Protein AF-A0AAW2XUB2-F1 (afdb_monomer_lite)

Organism: NCBI:txid2727402

Secondary structure (DSSP, 8-state):
---------------------------------S----TT--------GGGS-S-TTTSPPBPPTTT----TT-EESSHHHHHHHHHHHIIIII---EEEEEEETTEEEEEETTHHHH----EEEEEEETTTTEEEEEEE--S--

Sequence (145 aa):
MLDVLGSNGNESSSHVQQGIVLNIPASSGPPSLLPVISFFCTTHPEVPVDLYDIPSSRWGHFYDSNSGELECGMIFKTKAHLIASVQDFSVRFARREYRVVESKPKLWKVVCKYDDATGCNWMLRGIFKAKMRLFKITKYAGPHT

pLDDT: mean 74.89, std 24.24, range [32.66, 98.56]

Radius of gyration: 31.92 Å; chains: 1; bounding box: 52×75×83 Å

Foldseek 3Di:
DDDDDDDDDDDDDDDDDDDDDDDDDDDDDDDDPDPPPPVPPDPDPPDPPVVPPDPCVPQADEQDLVVLDDDARYKALAPVRVVVSVVSSCVPPQVFDWDWPDDDRFKTKIDGPCCVPPVWGFIWIWGQDPVVNIIGTHDTPDHTD

Structure (mmCIF, N/CA/C/O backbone):
data_AF-A0AAW2XUB2-F1
#
_entry.id   AF-A0AAW2XUB2-F1
#
loop_
_atom_site.group_PDB
_atom_site.id
_atom_site.type_symbol
_atom_site.label_atom_id
_atom_site.label_alt_id
_atom_site.label_comp_id
_atom_site.label_asym_id
_atom_site.label_entity_id
_atom_site.label_seq_id
_atom_site.pdbx_PDB_ins_code
_atom_site.Cartn_x
_atom_site.Cartn_y
_atom_site.Cartn_z
_atom_site.occupancy
_atom_site.B_iso_or_equiv
_atom_site.auth_seq_id
_atom_site.auth_comp_id
_atom_site.auth_asym_id
_atom_site.auth_atom_id
_atom_site.pdbx_PDB_model_num
ATOM 1 N N . MET A 1 1 ? 17.893 60.816 1.293 1.00 39.34 1 MET A N 1
ATOM 2 C CA . MET A 1 1 ? 18.658 59.574 1.506 1.00 39.34 1 MET A CA 1
ATOM 3 C C . MET A 1 1 ? 19.091 59.591 2.969 1.00 39.34 1 MET A C 1
ATOM 5 O O . MET A 1 1 ? 19.843 60.486 3.314 1.00 39.34 1 MET A O 1
ATOM 9 N N . LEU A 1 2 ? 18.531 58.676 3.775 1.00 37.81 2 LEU A N 1
ATOM 10 C CA . LEU A 1 2 ? 18.947 58.225 5.122 1.00 37.81 2 LEU A CA 1
ATOM 11 C C . LEU A 1 2 ? 18.835 59.188 6.334 1.00 37.81 2 LEU A C 1
ATOM 13 O O . LEU A 1 2 ? 19.691 60.028 6.577 1.00 37.81 2 LEU A O 1
ATOM 17 N N . ASP A 1 3 ? 17.725 59.012 7.061 1.00 33.88 3 ASP A N 1
ATOM 18 C CA . ASP A 1 3 ? 17.567 58.638 8.484 1.00 33.88 3 ASP A CA 1
ATOM 19 C C . ASP A 1 3 ? 18.344 59.307 9.650 1.00 33.88 3 ASP A C 1
ATOM 21 O O . ASP A 1 3 ? 19.555 59.190 9.793 1.00 33.88 3 ASP A O 1
ATOM 25 N N . VAL A 1 4 ? 17.528 59.862 10.566 1.00 43.0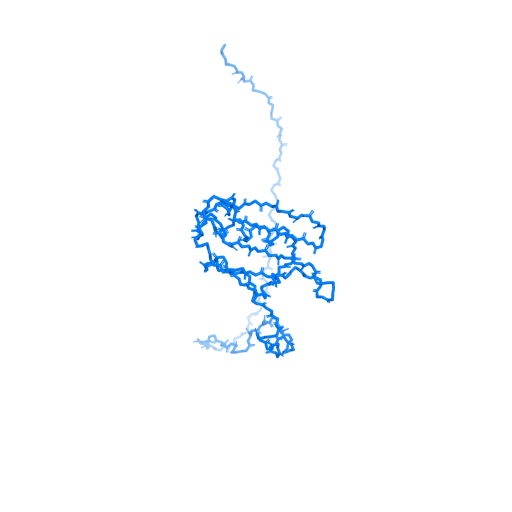6 4 VAL A N 1
ATOM 26 C CA . VAL A 1 4 ? 17.450 59.639 12.033 1.00 43.06 4 VAL A CA 1
ATOM 27 C C . VAL A 1 4 ? 18.686 59.891 12.921 1.00 43.06 4 VAL A C 1
ATOM 29 O O . VAL A 1 4 ? 19.557 59.045 13.085 1.00 43.06 4 VAL A O 1
ATOM 32 N N . LEU A 1 5 ? 18.608 60.979 13.696 1.00 40.66 5 LEU A N 1
ATOM 33 C CA . LEU A 1 5 ? 19.058 61.078 15.095 1.00 40.66 5 LEU A CA 1
ATOM 34 C C . LEU A 1 5 ? 17.847 61.647 15.861 1.00 40.66 5 LEU A C 1
ATOM 36 O O . LEU A 1 5 ? 17.290 62.655 15.445 1.00 40.66 5 LEU A O 1
ATOM 40 N N . GLY A 1 6 ? 17.277 61.033 16.892 1.00 33.03 6 GLY A N 1
ATOM 41 C CA . GLY A 1 6 ? 17.910 60.313 17.987 1.00 33.03 6 GLY A CA 1
ATOM 42 C C . GLY A 1 6 ? 17.621 61.111 19.25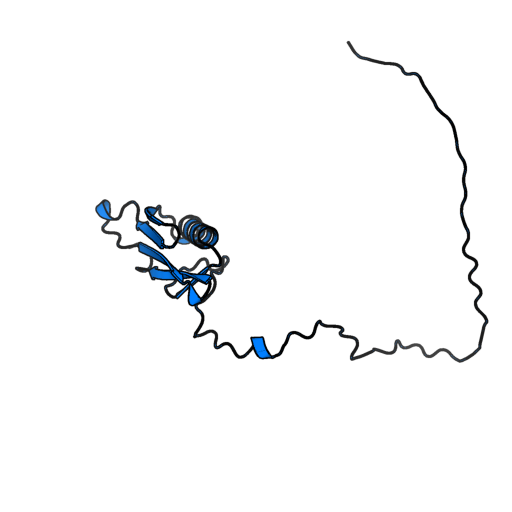9 1.00 33.03 6 GLY A C 1
ATOM 43 O O . GLY A 1 6 ? 18.396 61.981 19.641 1.00 33.03 6 GLY A O 1
ATOM 44 N N . SER A 1 7 ? 16.469 60.879 19.887 1.00 39.50 7 SER A N 1
ATOM 45 C CA . SER A 1 7 ? 16.146 61.404 21.218 1.00 39.50 7 SER A CA 1
ATOM 46 C C . SER A 1 7 ? 15.263 60.400 21.942 1.00 39.50 7 SER A C 1
ATOM 48 O O . SER A 1 7 ? 14.166 60.095 21.483 1.00 39.50 7 SER A O 1
ATOM 50 N N . ASN A 1 8 ? 15.768 59.860 23.047 1.00 37.94 8 ASN A N 1
ATOM 51 C CA . ASN A 1 8 ? 15.208 60.057 24.385 1.00 37.94 8 ASN A CA 1
ATOM 52 C C . ASN A 1 8 ? 15.714 58.956 25.310 1.00 37.94 8 ASN A C 1
ATOM 54 O O . ASN A 1 8 ? 15.479 57.770 25.087 1.00 37.94 8 ASN A O 1
ATOM 58 N N . GLY A 1 9 ? 16.424 59.385 26.351 1.00 35.19 9 GLY A N 1
ATOM 59 C CA . GLY A 1 9 ? 16.740 58.544 27.486 1.00 35.19 9 GLY A CA 1
ATOM 60 C C . GLY A 1 9 ? 15.528 58.341 28.386 1.00 35.19 9 GLY A C 1
ATOM 61 O O . GLY A 1 9 ? 14.591 59.139 28.401 1.00 35.19 9 GLY A O 1
ATOM 62 N N . ASN A 1 10 ? 15.603 57.290 29.188 1.00 35.03 10 ASN A N 1
ATOM 63 C CA . ASN A 1 10 ? 15.075 57.300 30.536 1.00 35.03 10 ASN A CA 1
ATOM 64 C C . ASN A 1 10 ? 15.949 56.434 31.447 1.00 35.03 10 ASN A C 1
ATOM 66 O O . ASN A 1 10 ? 16.383 55.330 31.128 1.00 35.03 10 ASN A O 1
ATOM 70 N N . GLU A 1 11 ? 16.249 57.047 32.577 1.00 32.66 11 GLU A N 1
ATOM 71 C CA . GLU A 1 11 ? 17.039 56.588 33.700 1.00 32.66 11 GLU A CA 1
ATOM 72 C C . GLU A 1 11 ? 16.374 55.412 34.426 1.00 32.66 11 GLU A C 1
ATOM 74 O O . GLU A 1 11 ? 15.157 55.394 34.605 1.00 32.66 11 GLU A O 1
ATOM 79 N N . SER A 1 12 ? 17.173 54.500 34.980 1.00 37.84 12 SER A N 1
ATOM 80 C CA . SER A 1 12 ? 17.368 54.399 36.440 1.00 37.84 12 SER A CA 1
ATOM 81 C C . SER A 1 12 ? 17.958 53.043 36.814 1.00 37.84 12 SER A C 1
ATOM 83 O O . SER A 1 12 ? 17.364 51.987 36.615 1.00 37.84 12 SER A O 1
ATOM 85 N N . SER A 1 13 ? 19.157 53.117 37.380 1.00 37.28 13 SER A N 1
ATOM 86 C CA . SER A 1 13 ? 19.918 52.025 37.969 1.00 37.28 13 SER A CA 1
ATOM 87 C C . SER A 1 13 ? 19.528 51.862 39.440 1.00 37.28 13 SER A C 1
ATOM 89 O O . SER A 1 13 ? 19.608 52.822 40.203 1.00 37.28 13 SER A O 1
ATOM 91 N N . SER A 1 14 ? 19.158 50.652 39.860 1.00 40.06 14 SER A N 1
ATOM 92 C CA . SER A 1 14 ? 19.225 50.242 41.266 1.00 40.06 14 SER A CA 1
ATOM 93 C C . SER A 1 14 ? 19.654 48.777 41.365 1.00 40.06 14 SER A C 1
ATOM 95 O O . SER A 1 14 ? 18.907 47.823 41.166 1.00 40.06 14 SER A O 1
ATOM 97 N N . HIS A 1 15 ? 20.946 48.639 41.637 1.00 39.16 15 HIS A N 1
ATOM 98 C CA . HIS A 1 15 ? 21.675 47.425 41.958 1.00 39.16 15 HIS A CA 1
ATOM 99 C C . HIS A 1 15 ? 21.238 46.912 43.341 1.00 39.16 15 HIS A C 1
ATOM 101 O O . HIS A 1 15 ? 21.454 47.589 44.345 1.00 39.16 15 HIS A O 1
ATOM 107 N N . VAL A 1 16 ? 20.662 45.708 43.410 1.00 36.84 16 VAL A N 1
ATOM 108 C CA . VAL A 1 16 ? 20.480 44.954 44.661 1.00 36.84 16 VAL A CA 1
ATOM 109 C C . VAL A 1 16 ? 20.998 43.538 44.431 1.00 36.84 16 VAL A C 1
ATOM 111 O O . 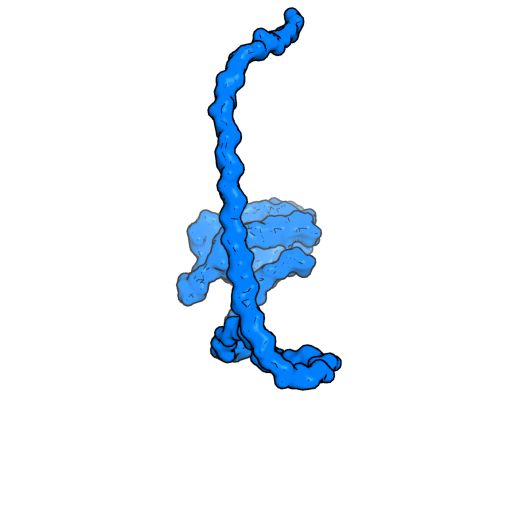VAL A 1 16 ? 20.305 42.679 43.893 1.00 36.84 16 VAL A O 1
ATOM 114 N N . GLN A 1 17 ? 22.251 43.306 44.818 1.00 36.31 17 GLN A N 1
ATOM 115 C CA . GLN A 1 17 ? 22.883 41.991 44.821 1.00 36.31 17 GLN A CA 1
ATOM 116 C C . GLN A 1 17 ? 22.644 41.370 46.205 1.00 36.31 17 GLN A C 1
ATOM 118 O O . GLN A 1 17 ? 23.269 41.763 47.190 1.00 36.31 17 GLN A O 1
ATOM 123 N N . GLN A 1 18 ? 21.687 40.446 46.310 1.00 38.22 18 GLN A N 1
ATOM 124 C CA . GLN A 1 18 ? 21.441 39.701 47.548 1.00 38.22 18 GLN A CA 1
ATOM 125 C C . GLN A 1 18 ? 22.497 38.602 47.703 1.00 38.22 18 GLN A C 1
ATOM 127 O O . GLN A 1 18 ? 22.576 37.673 46.900 1.00 38.22 18 GLN A O 1
ATOM 132 N N . GLY A 1 19 ? 23.329 38.749 48.735 1.00 33.44 19 GLY A N 1
ATOM 133 C CA . GLY A 1 19 ? 24.295 37.752 49.177 1.00 33.44 19 GLY A CA 1
ATOM 134 C C . GLY A 1 19 ? 23.628 36.596 49.920 1.00 33.44 19 GLY A C 1
ATOM 135 O O . GLY A 1 19 ? 22.677 36.789 50.674 1.00 33.44 19 GLY A O 1
ATOM 136 N N . ILE A 1 20 ? 24.165 35.392 49.730 1.00 43.03 20 ILE A N 1
ATOM 137 C CA . ILE A 1 20 ? 23.830 34.212 50.528 1.00 43.03 20 ILE A CA 1
ATOM 138 C C . ILE A 1 20 ? 25.066 33.872 51.359 1.00 43.03 20 ILE A C 1
ATOM 140 O O . ILE A 1 20 ? 26.114 33.506 50.829 1.00 43.03 20 ILE A O 1
ATOM 144 N N . VAL A 1 21 ? 24.936 34.044 52.672 1.00 40.22 21 VAL A N 1
ATOM 145 C CA . VAL A 1 21 ? 25.924 33.663 53.684 1.00 40.22 21 VAL A CA 1
ATOM 146 C C . VAL A 1 21 ? 25.851 32.146 53.873 1.00 40.22 21 VAL A C 1
ATOM 148 O O . VAL A 1 21 ? 24.815 31.628 54.287 1.00 40.22 21 VAL A O 1
ATOM 151 N N . LEU A 1 22 ? 26.935 31.424 53.581 1.00 39.62 22 LEU A N 1
ATOM 152 C CA . LEU A 1 22 ? 27.054 29.995 53.888 1.00 39.62 22 LEU A CA 1
ATOM 153 C C . LEU A 1 22 ? 27.651 29.828 55.289 1.00 39.62 22 LEU A C 1
ATOM 155 O O . LEU A 1 22 ? 28.832 30.091 55.504 1.00 39.62 22 LEU A O 1
ATOM 159 N N . ASN A 1 23 ? 26.829 29.389 56.240 1.00 36.16 23 ASN A N 1
ATOM 160 C CA . ASN A 1 23 ? 27.264 29.025 57.585 1.00 36.16 23 ASN A CA 1
ATOM 161 C C . ASN A 1 23 ? 27.560 27.515 57.631 1.00 36.16 23 ASN A C 1
ATOM 163 O O . ASN A 1 23 ? 26.630 26.709 57.611 1.00 36.16 23 ASN A O 1
ATOM 167 N N . ILE A 1 24 ? 28.839 27.130 57.675 1.00 46.62 24 ILE A N 1
ATOM 168 C CA . ILE A 1 24 ? 29.283 25.734 57.818 1.00 46.62 24 ILE A CA 1
ATOM 169 C C . ILE A 1 24 ? 29.971 25.587 59.182 1.00 46.62 24 ILE A C 1
ATOM 171 O O . ILE A 1 24 ? 31.041 26.168 59.368 1.00 46.62 24 ILE A O 1
ATOM 175 N N . PRO A 1 25 ? 29.431 24.809 60.137 1.00 40.69 25 PRO A N 1
ATOM 176 C CA . PRO A 1 25 ? 30.211 24.393 61.290 1.00 40.69 25 PRO A CA 1
ATOM 177 C C . PRO A 1 25 ? 31.137 23.229 60.914 1.00 40.69 25 PRO A C 1
ATOM 179 O O . PRO A 1 25 ? 30.713 22.202 60.383 1.00 40.69 25 PRO A O 1
ATOM 182 N N . ALA A 1 26 ? 32.421 23.416 61.209 1.00 40.97 26 ALA A N 1
ATOM 183 C CA . ALA A 1 26 ? 33.468 22.418 61.073 1.00 40.97 26 ALA A CA 1
ATOM 184 C C . ALA A 1 26 ? 33.261 21.254 62.056 1.00 40.97 26 ALA A C 1
ATOM 186 O O . ALA A 1 26 ? 33.058 21.466 63.251 1.00 40.97 26 ALA A O 1
ATOM 187 N N . SER A 1 27 ? 33.392 20.019 61.571 1.00 38.47 27 SER A N 1
ATOM 188 C CA . SER A 1 27 ? 33.679 18.864 62.419 1.00 38.47 27 SER A CA 1
ATOM 189 C C . SER A 1 27 ? 34.644 17.931 61.694 1.00 38.47 27 SER A C 1
ATOM 191 O O . SER A 1 27 ? 34.460 17.578 60.531 1.00 38.47 27 SER A O 1
ATOM 193 N N . SER A 1 28 ? 35.732 17.636 62.389 1.00 44.06 28 SER A N 1
ATOM 194 C CA . SER A 1 28 ? 36.959 16.984 61.949 1.00 44.06 28 SER A CA 1
ATOM 195 C C . SER A 1 28 ? 36.837 15.458 61.858 1.00 44.06 28 SER A C 1
ATOM 197 O O . SER A 1 28 ? 36.516 14.811 62.853 1.00 44.06 28 SER A O 1
ATOM 199 N N . GLY A 1 29 ? 37.206 14.881 60.709 1.00 49.28 29 GLY A N 1
ATOM 200 C CA . GLY A 1 29 ? 37.428 13.442 60.495 1.00 49.28 29 GLY A CA 1
ATOM 201 C C . GLY A 1 29 ? 38.170 13.191 59.166 1.00 49.28 29 GLY A C 1
ATOM 202 O O . GLY A 1 29 ? 38.043 14.013 58.262 1.00 49.28 29 GLY A O 1
ATOM 203 N N . PRO A 1 30 ? 39.006 12.138 59.050 1.00 48.75 30 PRO A N 1
ATOM 204 C CA . PRO A 1 30 ? 40.153 12.093 58.132 1.00 48.75 30 PRO A CA 1
ATOM 205 C C . PRO A 1 30 ? 39.786 11.818 56.656 1.00 48.75 30 PRO A C 1
ATOM 207 O O . PRO A 1 30 ? 38.717 11.274 56.374 1.00 48.75 30 PRO A O 1
ATOM 210 N N . PRO A 1 31 ? 40.675 12.160 55.697 1.00 46.00 31 PRO A N 1
ATOM 211 C CA . PRO A 1 31 ? 40.363 12.147 54.271 1.00 46.00 31 PRO A CA 1
ATOM 212 C C . PRO A 1 31 ? 40.366 10.718 53.712 1.00 46.00 31 PRO A C 1
ATOM 214 O O . PRO A 1 31 ? 41.423 10.118 53.525 1.00 46.00 31 PRO A O 1
ATOM 217 N N . SER A 1 32 ? 39.187 10.176 53.396 1.00 50.06 32 SER A N 1
ATOM 218 C CA . SER A 1 32 ? 39.075 8.987 52.542 1.00 50.06 32 SER A CA 1
ATOM 219 C C . SER A 1 32 ? 38.899 9.434 51.089 1.00 50.06 32 SER A C 1
ATOM 221 O O . SER A 1 32 ? 37.849 9.906 50.664 1.00 50.06 32 SER A O 1
ATOM 223 N N . LEU A 1 33 ? 39.991 9.357 50.330 1.00 56.44 33 LEU A N 1
ATOM 224 C CA . LEU A 1 33 ? 40.060 9.710 48.914 1.00 56.44 33 LEU A CA 1
ATOM 225 C C . LEU A 1 33 ? 39.477 8.609 48.018 1.00 56.44 33 LEU A C 1
ATOM 227 O O . LEU A 1 33 ? 40.211 8.076 47.196 1.00 56.44 33 LEU A O 1
ATOM 231 N N . LEU A 1 34 ? 38.189 8.270 48.136 1.00 54.84 34 LEU A N 1
ATOM 232 C CA . LEU A 1 34 ? 37.465 7.525 47.094 1.00 54.84 34 LEU A CA 1
ATOM 233 C C . LEU A 1 34 ? 35.969 7.891 47.106 1.00 54.84 34 LEU A C 1
ATOM 235 O O . LEU A 1 34 ? 35.351 7.853 48.170 1.00 54.84 34 LEU A O 1
ATOM 239 N N . PRO A 1 35 ? 35.346 8.214 45.956 1.00 58.88 35 PRO A N 1
ATOM 240 C CA . PRO A 1 35 ? 33.897 8.338 45.893 1.00 58.88 35 PRO A CA 1
ATOM 241 C C . PRO A 1 35 ? 33.265 6.971 46.179 1.00 58.88 35 PRO A C 1
ATOM 243 O O . PRO A 1 35 ? 33.621 5.971 45.554 1.00 58.88 35 PRO A O 1
ATOM 246 N N . VAL A 1 36 ? 32.305 6.932 47.110 1.00 57.28 36 VAL A N 1
ATOM 247 C CA . VAL A 1 36 ? 31.373 5.808 47.247 1.00 57.28 36 VAL A CA 1
ATOM 248 C C . VAL A 1 36 ? 30.637 5.686 45.919 1.00 57.28 36 VAL A C 1
ATOM 250 O O . VAL A 1 36 ? 29.709 6.433 45.614 1.00 57.28 36 VAL A O 1
ATOM 253 N N . ILE A 1 37 ? 31.101 4.758 45.093 1.00 64.38 37 ILE A N 1
ATOM 254 C CA . ILE A 1 37 ? 30.395 4.279 43.915 1.00 64.38 37 ILE A CA 1
ATOM 255 C C . ILE A 1 37 ? 29.096 3.644 44.409 1.00 64.38 37 ILE A C 1
ATOM 257 O O . ILE A 1 37 ? 29.076 2.500 44.861 1.00 64.38 37 ILE A O 1
ATOM 261 N N . SER A 1 38 ? 28.008 4.418 44.368 1.00 55.84 38 SER A N 1
ATOM 262 C CA . SER A 1 38 ? 26.651 3.918 44.581 1.00 55.84 38 SER A CA 1
ATOM 263 C C . SER A 1 38 ? 26.289 3.029 43.396 1.00 55.84 38 SER A C 1
ATOM 265 O O . SER A 1 38 ? 25.682 3.463 42.419 1.00 55.84 38 SER A O 1
ATOM 267 N N . PHE A 1 39 ? 26.725 1.774 43.475 1.00 57.84 39 PHE A N 1
ATOM 268 C CA . PHE A 1 39 ? 26.600 0.764 42.427 1.00 57.84 39 PHE A CA 1
ATOM 269 C C . PHE A 1 39 ? 25.134 0.439 42.061 1.00 57.84 39 PHE A C 1
ATOM 271 O O . PHE A 1 39 ? 24.896 -0.292 41.109 1.00 57.84 39 PHE A O 1
ATOM 278 N N . PHE A 1 40 ? 24.147 1.006 42.770 1.00 52.88 40 PHE A N 1
ATOM 279 C CA . PHE A 1 40 ? 22.717 0.827 42.493 1.00 52.88 40 PHE A CA 1
ATOM 280 C C . PHE A 1 40 ? 21.900 2.129 42.412 1.00 52.88 40 PHE A C 1
ATOM 282 O O . PHE A 1 40 ? 20.673 2.070 42.410 1.00 52.88 40 PHE A O 1
ATOM 289 N N . CYS A 1 41 ? 22.515 3.310 42.275 1.00 51.88 41 CYS A N 1
ATOM 290 C CA . CYS A 1 41 ? 21.753 4.505 41.881 1.00 51.88 41 CYS A CA 1
ATOM 291 C C . CYS A 1 41 ? 21.509 4.505 40.366 1.00 51.88 41 CYS A C 1
ATOM 293 O O . CYS A 1 41 ? 22.065 5.305 39.619 1.00 51.88 41 CYS A O 1
ATOM 295 N N . THR A 1 42 ? 20.662 3.591 39.904 1.00 50.09 42 THR A N 1
ATOM 296 C CA . THR A 1 42 ? 19.985 3.724 38.616 1.00 50.09 42 THR A CA 1
ATOM 297 C C . THR A 1 42 ? 18.508 3.894 38.921 1.00 50.09 42 THR A C 1
ATOM 299 O O . THR A 1 42 ? 17.760 2.927 39.001 1.00 50.09 42 THR A O 1
ATOM 302 N N . THR A 1 43 ? 18.066 5.136 39.101 1.00 62.53 43 THR A N 1
ATOM 303 C CA . THR A 1 43 ? 16.655 5.500 38.939 1.00 62.53 43 THR A CA 1
ATOM 304 C C . THR A 1 43 ? 16.307 5.394 37.455 1.00 62.53 43 THR A C 1
ATOM 306 O O . THR A 1 43 ? 16.095 6.386 36.762 1.00 62.53 43 THR A O 1
ATOM 309 N N . HIS A 1 44 ? 16.311 4.168 36.935 1.00 59.34 44 HIS A N 1
ATOM 310 C CA . HIS A 1 44 ? 15.651 3.872 35.680 1.00 59.34 44 HIS A CA 1
ATOM 311 C C . HIS A 1 44 ? 14.155 3.790 35.999 1.00 59.34 44 HIS A C 1
ATOM 313 O O . HIS A 1 44 ? 13.802 3.115 36.967 1.00 59.34 44 HIS A O 1
ATOM 319 N N . PRO A 1 45 ? 13.256 4.449 35.246 1.00 57.41 45 PRO A N 1
ATOM 320 C CA . PRO A 1 45 ? 11.840 4.130 35.349 1.00 57.41 45 PRO A CA 1
ATOM 321 C C . PRO A 1 45 ? 11.683 2.622 35.140 1.00 57.41 45 PRO A C 1
ATOM 323 O O . PRO A 1 45 ? 12.126 2.099 34.112 1.00 57.41 45 PRO A O 1
ATOM 326 N N . GLU A 1 46 ? 11.128 1.941 36.141 1.00 57.47 46 GLU A N 1
ATOM 327 C CA . GLU A 1 46 ? 10.790 0.525 36.079 1.00 57.47 46 GLU A CA 1
ATOM 328 C C . GLU A 1 46 ? 9.802 0.348 34.925 1.00 57.47 46 GLU A C 1
ATOM 330 O O . GLU A 1 46 ? 8.651 0.779 34.989 1.00 57.47 46 GLU A O 1
ATOM 335 N N . VAL A 1 47 ? 10.283 -0.207 33.813 1.00 60.28 47 VAL A N 1
ATOM 336 C CA . VAL A 1 47 ? 9.417 -0.618 32.712 1.00 60.28 47 VAL A CA 1
ATOM 337 C C . VAL A 1 47 ? 8.760 -1.922 33.167 1.00 60.28 47 VAL A C 1
ATOM 339 O O . VAL A 1 47 ? 9.491 -2.872 33.455 1.00 60.28 47 VAL A O 1
ATOM 342 N N . PRO A 1 48 ? 7.421 -1.990 33.259 1.00 60.19 48 PRO A N 1
ATOM 343 C CA . PRO A 1 48 ? 6.730 -3.204 33.670 1.00 60.19 48 PRO A CA 1
ATOM 344 C C . PRO A 1 48 ? 7.150 -4.399 32.796 1.00 60.19 48 PRO A C 1
ATOM 346 O O . PRO A 1 48 ? 7.217 -4.302 31.566 1.00 60.19 48 PRO A O 1
ATOM 349 N N . VAL A 1 49 ? 7.489 -5.516 33.449 1.00 52.78 49 VAL A N 1
ATOM 350 C CA . VAL A 1 49 ? 8.045 -6.747 32.843 1.00 52.78 49 VAL A CA 1
ATOM 351 C C . VAL A 1 49 ? 7.066 -7.416 31.858 1.00 52.78 49 VAL A C 1
ATOM 353 O O . VAL A 1 49 ? 7.451 -8.233 31.029 1.00 52.78 49 VAL A O 1
ATOM 356 N N . ASP A 1 50 ? 5.809 -6.995 31.853 1.00 55.47 50 ASP A N 1
ATOM 357 C CA . ASP A 1 50 ? 4.709 -7.469 31.018 1.00 55.47 50 ASP A CA 1
ATOM 358 C C . ASP A 1 50 ? 4.706 -6.939 29.569 1.00 55.47 50 ASP A C 1
ATOM 360 O O . ASP A 1 50 ? 3.804 -7.274 28.797 1.00 55.47 50 ASP A O 1
ATOM 364 N N . LEU A 1 51 ? 5.734 -6.194 29.135 1.00 49.56 51 LEU A N 1
ATOM 365 C CA . LEU A 1 51 ? 5.897 -5.836 27.716 1.00 49.56 51 LEU A CA 1
ATOM 366 C C . LEU A 1 51 ? 6.806 -6.794 26.919 1.00 49.56 51 LEU A C 1
ATOM 368 O O . LEU A 1 51 ? 6.810 -6.732 25.688 1.00 49.56 51 LEU A O 1
ATOM 372 N N . TYR A 1 52 ? 7.540 -7.698 27.582 1.00 53.72 52 TYR A N 1
ATOM 373 C CA . TYR A 1 52 ? 8.542 -8.555 26.924 1.00 53.72 52 TYR A CA 1
ATOM 374 C C . TYR A 1 52 ? 8.077 -9.981 26.576 1.00 53.72 52 TYR A C 1
ATOM 376 O O . TYR A 1 52 ? 8.789 -10.674 25.856 1.00 53.72 52 TYR A O 1
ATOM 384 N N . ASP A 1 53 ? 6.853 -10.378 26.938 1.00 49.47 53 ASP A N 1
ATOM 385 C CA . ASP A 1 53 ? 6.238 -11.651 26.509 1.00 49.47 53 ASP A CA 1
ATOM 386 C C . ASP A 1 53 ? 5.232 -11.482 25.354 1.00 49.47 53 ASP A C 1
ATOM 388 O O . ASP A 1 53 ? 4.238 -12.205 25.224 1.00 49.47 53 ASP A O 1
ATOM 392 N N . ILE A 1 54 ? 5.477 -10.520 24.461 1.00 52.88 54 ILE A N 1
ATOM 393 C CA . ILE A 1 54 ? 4.762 -10.453 23.186 1.00 52.88 54 ILE A CA 1
ATOM 394 C C . ILE A 1 54 ? 5.628 -11.172 22.151 1.00 52.88 54 ILE A C 1
ATOM 396 O O . ILE A 1 54 ? 6.633 -10.609 21.721 1.00 52.88 54 ILE A O 1
ATOM 400 N N . PRO A 1 55 ? 5.263 -12.384 21.690 1.00 40.72 55 PRO A N 1
ATOM 401 C CA . PRO A 1 55 ? 5.995 -13.013 20.607 1.00 40.72 55 PRO A CA 1
ATOM 402 C C . PRO A 1 55 ? 5.950 -12.075 19.399 1.00 40.72 55 PRO A C 1
ATOM 404 O O . PRO A 1 55 ? 4.874 -11.832 18.837 1.00 40.72 55 PRO A O 1
ATOM 407 N N . SER A 1 56 ? 7.124 -11.589 18.983 1.00 53.84 56 SER A N 1
ATOM 408 C CA . SER A 1 56 ? 7.365 -10.784 17.773 1.00 53.84 56 SER A CA 1
ATOM 409 C C . SER A 1 56 ? 6.809 -11.418 16.490 1.00 53.84 56 SER A C 1
ATOM 411 O O . SER A 1 56 ? 6.808 -10.803 15.434 1.00 53.84 56 SER A O 1
ATOM 413 N N . SER A 1 57 ? 6.302 -12.647 16.574 1.00 54.38 57 SER A N 1
ATOM 414 C CA . SER A 1 57 ? 5.675 -13.402 15.494 1.00 54.38 57 SER A CA 1
ATOM 415 C C . SER A 1 57 ? 4.148 -13.228 15.406 1.00 54.38 57 SER A C 1
ATOM 417 O O . SER A 1 57 ? 3.550 -13.668 14.426 1.00 54.38 57 SER A O 1
ATOM 419 N N . ARG A 1 58 ? 3.472 -12.632 16.409 1.00 54.25 58 ARG A N 1
ATOM 420 C CA . ARG A 1 58 ? 1.991 -12.511 16.435 1.00 54.25 58 ARG A CA 1
ATOM 421 C C . ARG A 1 58 ? 1.471 -11.112 16.077 1.00 54.25 58 ARG A C 1
ATOM 423 O O . ARG A 1 58 ? 0.321 -10.971 15.650 1.00 54.25 58 ARG A O 1
ATOM 430 N N . TRP A 1 59 ? 2.311 -10.089 16.195 1.00 56.66 59 TRP A N 1
ATOM 431 C CA . TRP A 1 59 ? 2.005 -8.703 15.845 1.00 56.66 59 TRP A CA 1
ATOM 432 C C . TRP A 1 59 ? 2.969 -8.305 14.735 1.00 56.66 59 TRP A C 1
ATOM 434 O O . TRP A 1 59 ? 4.172 -8.346 14.941 1.00 56.66 59 TRP A O 1
ATOM 444 N N . GLY A 1 60 ? 2.447 -8.049 13.532 1.00 64.19 60 GLY A N 1
ATOM 445 C CA . GLY A 1 60 ? 3.287 -7.850 12.348 1.00 64.19 60 GLY A CA 1
ATOM 446 C C . GLY A 1 60 ? 4.327 -6.744 12.524 1.00 64.19 60 GLY A C 1
ATOM 447 O O . GLY A 1 60 ? 4.145 -5.843 13.340 1.00 64.19 60 GLY A O 1
ATOM 448 N N . HIS A 1 61 ? 5.406 -6.825 11.752 1.00 82.25 61 HIS A N 1
ATOM 449 C CA . HIS A 1 61 ? 6.538 -5.907 11.847 1.00 82.25 61 HIS A CA 1
ATOM 450 C C . HIS A 1 61 ? 6.107 -4.453 11.572 1.00 82.25 61 HIS A C 1
ATOM 452 O O . HIS A 1 61 ? 5.271 -4.185 10.705 1.00 82.25 61 HIS A O 1
ATOM 458 N N . PHE A 1 62 ? 6.624 -3.498 12.346 1.00 87.56 62 PHE A N 1
ATOM 459 C CA . PHE A 1 62 ? 6.487 -2.084 11.997 1.00 87.56 62 PHE A CA 1
ATOM 460 C C . PHE A 1 62 ? 7.375 -1.779 10.787 1.00 87.56 62 PHE A C 1
ATOM 462 O O . PHE A 1 62 ? 8.380 -2.452 10.576 1.00 87.56 62 PHE A O 1
ATOM 469 N N . TYR A 1 63 ? 7.000 -0.772 10.001 1.00 86.94 63 TYR A N 1
ATOM 470 C CA . TYR A 1 63 ? 7.839 -0.310 8.900 1.00 86.94 63 TYR A CA 1
ATOM 471 C C . TYR A 1 63 ? 9.147 0.273 9.436 1.00 86.94 63 TYR A C 1
ATOM 473 O O . TYR A 1 63 ? 9.118 1.194 10.256 1.00 86.94 63 TYR A O 1
ATOM 481 N N . ASP A 1 64 ? 10.266 -0.250 8.950 1.00 87.69 64 ASP A N 1
ATOM 482 C CA . ASP A 1 64 ? 11.593 0.297 9.184 1.00 87.69 64 ASP A CA 1
ATOM 483 C C . ASP A 1 64 ? 12.007 1.147 7.976 1.00 87.69 64 ASP A C 1
ATOM 485 O O . ASP A 1 64 ? 12.116 0.663 6.852 1.00 87.69 64 ASP A O 1
ATOM 489 N N . SER A 1 65 ? 12.244 2.438 8.205 1.00 84.06 65 SER A N 1
ATOM 490 C CA . SER A 1 65 ? 12.672 3.363 7.156 1.00 84.06 65 SER A CA 1
ATOM 491 C C . SER A 1 65 ? 14.088 3.087 6.645 1.00 84.06 65 SER A C 1
ATOM 493 O O . SER A 1 65 ? 14.436 3.552 5.559 1.00 84.06 65 SER A O 1
ATOM 495 N N . ASN A 1 66 ? 14.930 2.383 7.399 1.00 86.56 66 ASN A N 1
ATOM 496 C CA . ASN A 1 66 ? 16.301 2.109 6.984 1.00 86.56 66 ASN A CA 1
ATOM 497 C C . ASN A 1 66 ? 16.345 1.010 5.918 1.00 86.56 66 ASN A C 1
ATOM 499 O O . ASN A 1 66 ? 16.965 1.217 4.875 1.00 86.56 66 ASN A O 1
ATOM 503 N N . SER A 1 67 ? 15.642 -0.102 6.145 1.00 87.69 67 SER A N 1
ATOM 504 C CA . SER A 1 67 ? 15.447 -1.163 5.144 1.00 87.69 67 SER A CA 1
ATOM 505 C C . SER A 1 67 ? 14.473 -0.760 4.037 1.00 87.69 67 SER A C 1
ATOM 507 O O . SER A 1 67 ? 14.697 -1.079 2.874 1.00 87.69 67 SER A O 1
ATOM 509 N N . GLY A 1 68 ? 13.404 -0.038 4.392 1.00 86.31 68 GLY A N 1
ATOM 510 C CA . GLY A 1 68 ? 12.350 0.389 3.476 1.00 86.31 68 GLY A CA 1
ATOM 511 C C . GLY A 1 68 ? 11.562 -0.748 2.846 1.00 86.31 68 GLY A C 1
ATOM 512 O O . GLY A 1 68 ? 10.932 -0.563 1.810 1.00 86.31 68 GLY A O 1
ATOM 513 N N . GLU A 1 69 ? 11.600 -1.930 3.446 1.00 90.50 69 GLU A N 1
ATOM 514 C CA . GLU A 1 69 ? 10.899 -3.094 2.935 1.00 90.50 69 GLU A CA 1
ATOM 515 C C . GLU A 1 69 ? 9.404 -3.010 3.254 1.00 90.50 69 GLU A C 1
ATOM 517 O O . GLU A 1 69 ? 8.975 -2.468 4.276 1.00 90.50 69 GLU A O 1
ATOM 522 N N . LEU A 1 70 ? 8.587 -3.550 2.351 1.00 93.38 70 LEU A N 1
ATOM 523 C CA . LEU A 1 70 ? 7.149 -3.677 2.543 1.00 93.38 70 LEU A CA 1
ATOM 524 C C . LEU A 1 70 ? 6.764 -5.145 2.518 1.00 93.38 70 LEU A C 1
ATOM 526 O O . LEU A 1 70 ? 7.079 -5.861 1.571 1.00 93.38 70 LEU A O 1
ATOM 530 N N . GLU A 1 71 ? 5.993 -5.560 3.518 1.00 93.38 71 GLU A N 1
ATOM 531 C CA . GLU A 1 71 ? 5.537 -6.938 3.633 1.00 93.38 71 GLU A CA 1
ATOM 532 C C . GLU A 1 71 ? 4.070 -7.038 4.041 1.00 93.38 71 GLU A C 1
ATOM 534 O O . GLU A 1 71 ? 3.487 -6.178 4.717 1.00 93.38 71 GLU A O 1
ATOM 539 N N . CYS A 1 72 ? 3.455 -8.156 3.654 1.00 93.94 72 CYS A N 1
ATOM 540 C CA . CYS A 1 72 ? 2.149 -8.519 4.172 1.00 93.94 72 CYS A CA 1
ATOM 541 C C . CYS A 1 72 ? 2.263 -8.808 5.668 1.00 93.94 72 CYS A C 1
ATOM 543 O O . CYS A 1 72 ? 3.066 -9.628 6.090 1.00 93.94 72 CYS A O 1
ATOM 545 N N . GLY A 1 73 ? 1.426 -8.166 6.479 1.00 92.94 73 GLY A N 1
ATOM 546 C CA . GLY A 1 73 ? 1.519 -8.290 7.928 1.00 92.94 73 GLY A CA 1
ATOM 547 C C . GLY A 1 73 ? 1.847 -6.982 8.623 1.00 92.94 73 GLY A C 1
ATOM 548 O O . GLY A 1 73 ? 1.346 -6.785 9.731 1.00 92.94 73 GLY A O 1
ATOM 549 N N . MET A 1 74 ? 2.590 -6.089 7.966 1.00 94.44 74 MET A N 1
ATOM 550 C CA . MET A 1 74 ? 3.082 -4.868 8.598 1.00 94.44 74 MET A CA 1
ATOM 551 C C . MET A 1 74 ? 1.958 -3.963 9.094 1.00 94.44 74 MET A C 1
ATOM 553 O O . MET A 1 74 ? 0.901 -3.852 8.456 1.00 94.44 74 MET A O 1
ATOM 557 N N . ILE A 1 75 ? 2.188 -3.322 10.241 1.00 94.50 75 ILE A N 1
ATOM 558 C CA . ILE A 1 75 ? 1.194 -2.510 10.950 1.00 94.50 75 ILE A CA 1
ATOM 559 C C . ILE A 1 75 ? 1.599 -1.037 11.052 1.00 94.50 75 ILE A C 1
ATOM 561 O O . ILE A 1 75 ? 2.764 -0.688 11.206 1.00 94.50 75 ILE A O 1
ATOM 565 N N . PHE A 1 76 ? 0.597 -0.161 11.006 1.00 95.00 76 PHE A N 1
ATOM 566 C CA . PHE A 1 76 ? 0.750 1.289 10.968 1.00 95.00 76 PHE A CA 1
ATOM 567 C C . PHE A 1 76 ? -0.271 1.943 11.894 1.00 95.00 76 PHE A C 1
ATOM 569 O O . PHE A 1 76 ? -1.448 1.579 11.896 1.00 95.00 76 PHE A O 1
ATOM 576 N N . LYS A 1 77 ? 0.159 2.950 12.661 1.00 94.00 77 LYS A N 1
ATOM 577 C CA . LYS A 1 77 ? -0.720 3.678 13.594 1.00 94.00 77 LYS A CA 1
ATOM 578 C C . LYS A 1 77 ? -1.879 4.381 12.887 1.00 94.00 77 LYS A C 1
ATOM 580 O O . LYS A 1 77 ? -3.006 4.369 13.369 1.00 94.00 77 LYS A O 1
ATOM 585 N N . THR A 1 78 ? -1.613 4.974 11.728 1.00 96.44 78 THR A N 1
ATOM 586 C CA . THR A 1 78 ? -2.585 5.779 10.984 1.00 96.44 78 THR A CA 1
ATOM 587 C C . THR A 1 78 ? -2.528 5.466 9.494 1.00 96.44 78 THR A C 1
ATOM 589 O O . THR A 1 78 ? -1.539 4.931 8.990 1.00 96.44 78 THR A O 1
ATOM 592 N N . LYS A 1 79 ? -3.587 5.845 8.766 1.00 97.44 79 LYS A N 1
ATOM 593 C CA . LYS A 1 79 ? -3.604 5.776 7.299 1.00 97.44 79 LYS A CA 1
ATOM 594 C C . LYS A 1 79 ? -2.489 6.627 6.686 1.00 97.44 79 LYS A C 1
ATOM 596 O O . LYS A 1 79 ? -1.861 6.193 5.733 1.00 97.44 79 LYS A O 1
ATOM 601 N N . ALA A 1 80 ? -2.242 7.812 7.246 1.00 97.81 80 ALA A N 1
ATOM 602 C CA . ALA A 1 80 ? -1.188 8.708 6.781 1.00 97.81 80 ALA A CA 1
ATOM 603 C C . ALA A 1 80 ? 0.198 8.063 6.907 1.00 97.81 80 ALA A C 1
ATOM 605 O O . ALA A 1 80 ? 0.975 8.132 5.964 1.00 97.81 80 ALA A O 1
ATOM 606 N N . HIS A 1 81 ? 0.468 7.365 8.017 1.00 96.94 81 HIS A N 1
ATOM 607 C CA . HIS A 1 81 ? 1.738 6.664 8.195 1.00 96.94 81 HIS A CA 1
ATOM 608 C C . HIS A 1 81 ? 1.913 5.535 7.169 1.00 96.94 81 HIS A C 1
ATOM 610 O O . HIS A 1 81 ? 2.960 5.445 6.545 1.00 96.94 81 HIS A O 1
ATOM 616 N N . LEU A 1 82 ? 0.861 4.745 6.914 1.00 97.25 82 LEU A N 1
ATOM 617 C CA . LEU A 1 82 ? 0.871 3.740 5.844 1.00 97.25 82 LEU A CA 1
ATOM 618 C C . LEU A 1 82 ? 1.177 4.360 4.470 1.00 97.25 82 LEU A C 1
ATOM 620 O O . LEU A 1 82 ? 1.982 3.819 3.719 1.00 97.25 82 LEU A O 1
ATOM 624 N N . ILE A 1 83 ? 0.532 5.480 4.131 1.00 97.75 83 ILE A N 1
ATOM 625 C CA . ILE A 1 83 ? 0.745 6.160 2.845 1.00 97.75 83 ILE A CA 1
ATOM 626 C C . ILE A 1 83 ? 2.184 6.666 2.738 1.00 97.75 83 ILE A C 1
ATOM 628 O O . ILE A 1 83 ? 2.821 6.438 1.714 1.00 97.75 83 ILE A O 1
ATOM 632 N N . ALA A 1 84 ? 2.697 7.308 3.790 1.00 97.00 84 ALA A N 1
ATOM 633 C CA . ALA A 1 84 ? 4.055 7.835 3.821 1.00 97.00 84 ALA A CA 1
ATOM 634 C C . ALA A 1 84 ? 5.093 6.725 3.612 1.00 97.00 84 ALA A C 1
ATOM 636 O O . ALA A 1 84 ? 5.960 6.870 2.759 1.00 97.00 84 ALA A O 1
ATOM 637 N N . SER A 1 85 ? 4.956 5.586 4.298 1.00 96.19 85 SER A N 1
ATOM 638 C CA . SER A 1 85 ? 5.849 4.434 4.118 1.00 96.19 85 SER A CA 1
ATOM 639 C C . SER A 1 85 ? 5.799 3.857 2.703 1.00 96.19 85 SER A C 1
ATOM 641 O O . SER A 1 85 ? 6.829 3.515 2.137 1.00 96.19 85 SER A O 1
ATOM 643 N N . VAL A 1 86 ? 4.617 3.782 2.083 1.00 96.44 86 VAL A N 1
ATOM 644 C CA . VAL A 1 86 ? 4.501 3.291 0.699 1.00 96.44 86 VAL A CA 1
ATOM 645 C C . VAL A 1 86 ? 5.050 4.296 -0.314 1.00 96.44 86 VAL A C 1
ATOM 647 O O . VAL A 1 86 ? 5.674 3.898 -1.297 1.00 96.44 86 VAL A O 1
ATOM 650 N N . GLN A 1 87 ? 4.856 5.595 -0.091 1.00 96.38 87 GLN A N 1
ATOM 651 C CA . GLN A 1 87 ? 5.462 6.645 -0.910 1.00 96.38 87 GLN A CA 1
ATOM 652 C C . GLN A 1 87 ? 6.988 6.584 -0.841 1.00 96.38 87 GLN A C 1
ATOM 654 O O . GLN A 1 87 ? 7.663 6.608 -1.867 1.00 96.38 87 GLN A O 1
ATOM 659 N N . ASP A 1 88 ? 7.509 6.457 0.367 1.00 95.56 88 ASP A N 1
ATOM 660 C CA . ASP A 1 88 ? 8.922 6.346 0.665 1.00 95.56 88 ASP A CA 1
ATOM 661 C C . ASP A 1 88 ? 9.558 5.101 0.017 1.00 95.56 88 ASP A C 1
ATOM 663 O O . ASP A 1 88 ? 10.536 5.232 -0.723 1.00 95.56 88 ASP A O 1
ATOM 667 N N . PHE A 1 89 ? 8.925 3.929 0.159 1.00 94.88 89 PHE A N 1
ATOM 668 C CA . PHE A 1 89 ? 9.270 2.713 -0.589 1.00 94.88 89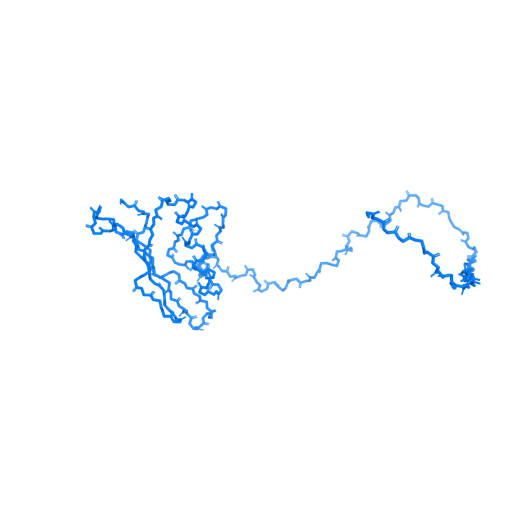 PHE A CA 1
ATOM 669 C C . PHE A 1 89 ? 9.338 2.964 -2.102 1.00 94.88 89 PHE A C 1
ATOM 671 O O . PHE A 1 89 ? 10.309 2.601 -2.768 1.00 94.88 89 PHE A O 1
ATOM 678 N N . SER A 1 90 ? 8.307 3.613 -2.648 1.00 94.31 90 SER A N 1
ATOM 679 C CA . SER A 1 90 ? 8.160 3.807 -4.093 1.00 94.31 90 SER A CA 1
ATOM 680 C C . SER A 1 90 ? 9.254 4.701 -4.676 1.00 94.31 90 SER A C 1
ATOM 682 O O . SER A 1 90 ? 9.753 4.435 -5.770 1.00 94.31 90 SER A O 1
ATOM 684 N N . VAL A 1 91 ? 9.660 5.733 -3.930 1.00 94.44 91 VAL A N 1
ATOM 685 C CA . VAL A 1 91 ? 10.709 6.677 -4.336 1.00 94.44 91 VAL A CA 1
ATOM 686 C C . VAL A 1 91 ? 12.103 6.092 -4.121 1.00 94.44 91 VAL A C 1
ATOM 688 O O . VAL A 1 91 ? 12.911 6.093 -5.049 1.00 94.44 91 VAL A O 1
ATOM 691 N N . ARG A 1 92 ? 12.407 5.601 -2.914 1.00 93.62 92 ARG A N 1
ATOM 692 C CA . ARG A 1 92 ? 13.778 5.214 -2.549 1.00 93.62 92 ARG A CA 1
ATOM 693 C C . ARG A 1 92 ? 14.173 3.830 -3.053 1.00 93.62 92 ARG A C 1
ATOM 695 O O . ARG A 1 92 ? 15.316 3.654 -3.470 1.00 93.62 92 ARG A O 1
ATOM 702 N N . PHE A 1 93 ? 13.244 2.876 -3.048 1.00 91.69 93 PHE A N 1
ATOM 703 C CA . PHE A 1 93 ? 13.562 1.460 -3.254 1.00 91.69 93 PHE A CA 1
ATOM 704 C C . PHE A 1 93 ? 13.009 0.933 -4.574 1.00 91.69 93 PHE A C 1
ATOM 706 O O . PHE A 1 93 ? 13.768 0.423 -5.392 1.00 91.69 93 PHE A O 1
ATOM 713 N N . ALA A 1 94 ? 11.712 1.111 -4.834 1.00 91.81 94 ALA A N 1
ATOM 714 C CA . ALA A 1 94 ? 11.102 0.592 -6.056 1.00 91.81 94 ALA A CA 1
ATOM 715 C C . ALA A 1 94 ? 11.470 1.401 -7.310 1.00 91.81 94 ALA A C 1
ATOM 717 O O . ALA A 1 94 ? 11.544 0.829 -8.395 1.00 91.81 94 ALA A O 1
ATOM 718 N N . ARG A 1 95 ? 11.671 2.724 -7.183 1.00 93.19 95 ARG A N 1
ATOM 719 C CA . ARG A 1 95 ? 11.861 3.671 -8.306 1.00 93.19 95 ARG A CA 1
ATOM 720 C C . ARG A 1 95 ? 10.767 3.538 -9.374 1.00 93.19 95 ARG A C 1
ATOM 722 O O . ARG A 1 95 ? 11.024 3.582 -10.580 1.00 93.19 95 ARG A O 1
ATOM 729 N N . ARG A 1 96 ? 9.529 3.338 -8.921 1.00 93.44 96 ARG A N 1
ATOM 730 C CA . ARG A 1 96 ? 8.340 3.146 -9.757 1.00 93.44 96 ARG A CA 1
ATOM 731 C C . ARG A 1 96 ? 7.187 3.975 -9.216 1.00 93.44 96 ARG A C 1
ATOM 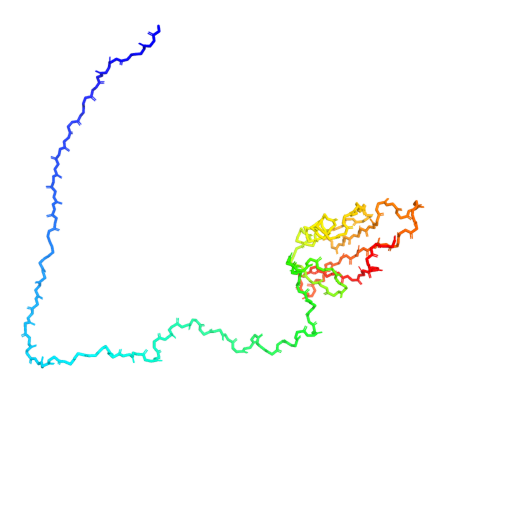733 O O . ARG A 1 96 ? 7.051 4.179 -8.014 1.00 93.44 96 ARG A O 1
ATOM 740 N N . GLU A 1 97 ? 6.343 4.440 -10.127 1.00 95.56 97 GLU A N 1
ATOM 741 C CA . GLU A 1 97 ? 5.113 5.142 -9.778 1.00 95.56 97 GLU A CA 1
ATOM 742 C C . GLU A 1 97 ? 3.964 4.154 -9.550 1.00 95.56 97 GLU A C 1
ATOM 744 O O . GLU A 1 97 ? 3.837 3.133 -10.234 1.00 95.56 97 GLU A O 1
ATOM 749 N N . TYR A 1 98 ? 3.070 4.509 -8.633 1.00 97.19 98 TYR A N 1
ATOM 750 C CA . TYR A 1 98 ? 1.830 3.788 -8.375 1.00 97.19 98 TYR A CA 1
ATOM 751 C C . TYR A 1 98 ? 0.625 4.717 -8.526 1.00 97.19 98 TYR A C 1
ATOM 753 O O . TYR A 1 98 ? 0.744 5.939 -8.431 1.00 97.19 98 TYR A O 1
ATOM 761 N N . ARG A 1 99 ? -0.560 4.132 -8.716 1.00 97.81 99 ARG A N 1
ATOM 762 C CA . ARG A 1 99 ? -1.837 4.851 -8.647 1.00 97.81 99 ARG A CA 1
ATOM 763 C C . ARG A 1 99 ? -2.706 4.329 -7.511 1.00 97.81 99 ARG A C 1
ATOM 765 O O . ARG A 1 99 ? -2.687 3.142 -7.178 1.00 97.81 99 ARG A O 1
ATOM 772 N N . VAL A 1 100 ? -3.493 5.224 -6.921 1.00 98.31 100 VAL A N 1
ATOM 773 C CA . VAL A 1 100 ? -4.477 4.875 -5.890 1.00 98.31 100 VAL A CA 1
ATOM 774 C C . VAL A 1 100 ? -5.752 4.388 -6.569 1.00 98.31 100 VAL A C 1
ATOM 776 O O . VAL A 1 100 ? -6.397 5.143 -7.286 1.00 98.31 100 VAL A O 1
ATOM 779 N N . VAL A 1 101 ? -6.120 3.131 -6.323 1.00 97.88 101 VAL A N 1
ATOM 780 C CA . VAL A 1 101 ? -7.335 2.512 -6.886 1.00 97.88 101 VAL A CA 1
ATOM 781 C C . VAL A 1 101 ? -8.515 2.654 -5.933 1.00 97.88 101 VAL A C 1
ATOM 783 O O . VAL A 1 101 ? -9.655 2.795 -6.359 1.00 97.88 101 VAL A O 1
ATOM 786 N N . GLU A 1 102 ? -8.261 2.618 -4.624 1.00 98.00 102 GLU A N 1
ATOM 787 C CA . GLU A 1 102 ? -9.315 2.757 -3.623 1.00 98.00 102 GLU A CA 1
ATOM 788 C C . GLU A 1 102 ? -8.788 3.487 -2.386 1.00 98.00 102 GLU A C 1
ATOM 790 O O . GLU A 1 102 ? -7.764 3.113 -1.813 1.00 98.00 102 GLU A O 1
ATOM 795 N N . SER A 1 103 ? -9.501 4.526 -1.944 1.00 98.12 103 SER A N 1
ATOM 796 C CA . SER A 1 103 ? -9.147 5.308 -0.758 1.00 98.12 103 SER A CA 1
ATOM 797 C C . SER A 1 103 ? -10.388 5.599 0.078 1.00 98.12 103 SER A C 1
ATOM 799 O O . SER A 1 103 ? -11.097 6.575 -0.130 1.00 98.12 103 SER A O 1
ATOM 801 N N . LYS A 1 104 ? -10.643 4.741 1.063 1.00 97.94 104 LYS A N 1
ATOM 802 C CA . LYS A 1 104 ? -11.722 4.878 2.051 1.00 97.94 104 LYS A CA 1
ATOM 803 C C . LYS A 1 104 ? -11.130 5.157 3.440 1.00 97.94 104 LYS A C 1
ATOM 805 O O . LYS A 1 104 ? -9.927 4.958 3.638 1.00 97.94 104 LYS A O 1
ATOM 810 N N . PRO A 1 105 ? -11.924 5.575 4.441 1.00 97.25 105 PRO A N 1
ATOM 811 C CA . PRO A 1 105 ? -11.409 5.808 5.793 1.00 97.25 105 PRO A CA 1
ATOM 812 C C . PRO A 1 105 ? -10.750 4.580 6.437 1.00 97.25 105 PRO A C 1
ATOM 814 O O . PRO A 1 105 ? -9.818 4.730 7.213 1.00 97.25 105 PRO A O 1
ATOM 817 N N . LYS A 1 106 ? -11.204 3.364 6.101 1.00 97.62 106 LYS A N 1
ATOM 818 C CA . LYS A 1 106 ? -10.715 2.095 6.677 1.00 97.62 106 LYS A CA 1
ATOM 819 C C . LYS A 1 106 ? -9.959 1.211 5.683 1.00 97.62 106 LYS A C 1
ATOM 821 O O . LYS A 1 106 ? -9.595 0.091 6.030 1.00 97.62 106 LYS A O 1
ATOM 826 N N . LEU A 1 107 ? -9.760 1.664 4.448 1.00 98.06 107 LEU A N 1
ATOM 827 C CA . LEU A 1 107 ? -9.154 0.857 3.395 1.00 98.06 107 LEU A CA 1
ATOM 828 C C . LEU A 1 107 ? -8.385 1.737 2.420 1.00 98.06 107 LEU A C 1
ATOM 830 O O . LEU A 1 107 ? -8.844 2.812 2.039 1.00 98.06 107 LEU A O 1
ATOM 834 N N . TRP A 1 108 ? -7.222 1.254 2.009 1.00 98.56 108 TRP A N 1
ATOM 835 C CA . TRP A 1 108 ? -6.403 1.898 1.001 1.00 98.56 108 TRP A CA 1
ATOM 836 C C . TRP A 1 108 ? -5.776 0.843 0.093 1.00 98.56 108 TRP A C 1
ATOM 838 O O . TRP A 1 108 ? -5.251 -0.160 0.581 1.00 98.56 108 TRP A O 1
ATOM 848 N N . LYS A 1 109 ? -5.877 1.041 -1.219 1.00 98.50 109 LYS A N 1
ATOM 849 C CA . LYS A 1 109 ? -5.365 0.123 -2.236 1.00 98.50 109 LYS A CA 1
ATOM 850 C C . LYS A 1 109 ? -4.634 0.904 -3.320 1.00 98.50 109 LYS A C 1
ATOM 852 O O . LYS A 1 109 ? -5.191 1.852 -3.878 1.00 98.50 109 LYS A O 1
ATOM 857 N N . VAL A 1 110 ? -3.433 0.443 -3.645 1.00 98.38 110 VAL A N 1
ATOM 858 C CA . VAL A 1 110 ? -2.586 0.971 -4.717 1.00 98.38 110 VAL A CA 1
ATOM 859 C C . VAL A 1 110 ? -2.124 -0.151 -5.636 1.00 98.38 110 VAL A C 1
ATOM 861 O O . VAL A 1 110 ? -2.020 -1.303 -5.210 1.00 98.38 110 VAL A O 1
ATOM 864 N N . VAL A 1 111 ? -1.876 0.196 -6.893 1.00 97.88 111 VAL A N 1
ATOM 865 C CA . VAL A 1 111 ? -1.336 -0.694 -7.932 1.00 97.88 111 VAL A CA 1
ATOM 866 C C . VAL A 1 111 ? -0.263 0.042 -8.725 1.00 97.88 111 VAL A C 1
ATOM 868 O O . VAL A 1 111 ? -0.210 1.275 -8.680 1.00 97.88 111 VAL A O 1
ATOM 871 N N . CYS A 1 112 ? 0.579 -0.695 -9.450 1.00 97.62 112 CYS A N 1
ATOM 872 C CA . CYS A 1 112 ? 1.547 -0.102 -10.371 1.00 97.62 112 CYS A CA 1
ATOM 873 C C . CYS A 1 112 ? 0.839 0.846 -11.343 1.00 97.62 112 CYS A C 1
ATOM 875 O O . CYS A 1 112 ? -0.229 0.523 -11.854 1.00 97.62 112 CYS A O 1
ATOM 877 N N . LYS A 1 113 ? 1.424 2.015 -11.623 1.00 96.81 113 LYS A N 1
ATOM 878 C CA . LYS A 1 113 ? 0.839 2.956 -12.588 1.00 96.81 113 LYS A CA 1
ATOM 879 C C . LYS A 1 113 ? 0.798 2.381 -14.009 1.00 96.81 113 LYS A C 1
ATOM 881 O O . LYS A 1 113 ? -0.108 2.732 -14.756 1.00 96.81 113 LYS A O 1
ATOM 886 N N . TYR A 1 114 ? 1.754 1.516 -14.345 1.00 95.44 114 TYR A N 1
ATOM 887 C CA . TYR A 1 114 ? 1.967 0.961 -15.683 1.00 95.44 114 TYR A CA 1
ATOM 888 C C . TYR A 1 114 ? 1.593 -0.531 -15.785 1.00 95.44 114 TYR A C 1
ATOM 890 O O . TYR A 1 114 ? 2.080 -1.212 -16.682 1.00 95.44 114 TYR A O 1
ATOM 898 N N . ASP A 1 115 ? 0.754 -1.048 -14.878 1.00 93.69 115 ASP A N 1
ATOM 899 C CA . ASP A 1 115 ? 0.300 -2.451 -14.868 1.00 93.69 115 ASP A CA 1
ATOM 900 C C . ASP A 1 115 ? -0.281 -2.909 -16.213 1.00 93.69 115 ASP A C 1
ATOM 902 O O . ASP A 1 115 ? 0.122 -3.955 -16.712 1.00 93.69 115 ASP A O 1
ATOM 906 N N . ASP A 1 116 ? -1.140 -2.106 -16.842 1.00 92.19 116 ASP A N 1
ATOM 907 C CA . ASP A 1 116 ? -1.762 -2.452 -18.129 1.00 92.19 116 ASP A CA 1
ATOM 908 C C . ASP A 1 116 ? -0.752 -2.490 -19.294 1.00 92.19 116 ASP A C 1
ATOM 910 O O . ASP A 1 116 ? -0.925 -3.241 -20.251 1.00 92.19 116 ASP A O 1
ATOM 914 N N . ALA A 1 117 ? 0.313 -1.683 -19.220 1.00 93.00 117 ALA A N 1
ATOM 915 C CA . ALA A 1 117 ? 1.296 -1.537 -20.295 1.00 93.00 117 ALA A CA 1
ATOM 916 C C . ALA A 1 117 ? 2.460 -2.531 -20.182 1.00 93.00 117 ALA A C 1
ATOM 918 O O . ALA A 1 117 ? 2.970 -3.000 -21.196 1.00 93.00 117 ALA A O 1
ATOM 919 N N . THR A 1 118 ? 2.904 -2.834 -18.959 1.00 92.50 118 THR A N 1
ATOM 920 C CA . THR A 1 118 ? 4.067 -3.701 -18.713 1.00 92.50 118 THR A CA 1
ATOM 921 C C . THR A 1 118 ? 3.685 -5.076 -18.171 1.00 92.50 118 THR A C 1
ATOM 923 O O . THR A 1 118 ? 4.562 -5.913 -17.991 1.00 92.50 118 THR A O 1
ATOM 926 N N . GLY A 1 119 ? 2.409 -5.311 -17.852 1.00 93.19 119 GLY A N 1
ATOM 927 C CA . GLY A 1 119 ? 1.963 -6.518 -17.152 1.00 93.19 119 GLY A CA 1
ATOM 928 C C . GLY A 1 119 ? 2.398 -6.569 -15.683 1.00 93.19 119 GLY A C 1
ATOM 929 O O . GLY A 1 119 ? 2.370 -7.635 -15.071 1.00 93.19 119 GLY A O 1
ATOM 930 N N . CYS A 1 120 ? 2.819 -5.436 -15.105 1.00 95.25 120 CYS A N 1
ATOM 931 C CA . CYS A 1 120 ? 3.309 -5.392 -13.732 1.00 95.25 120 CYS A CA 1
ATOM 932 C C . CYS A 1 120 ? 2.177 -5.685 -12.743 1.00 95.25 120 CYS A C 1
ATOM 934 O O . CYS A 1 120 ? 1.215 -4.926 -12.643 1.00 95.25 120 CYS A O 1
ATOM 936 N N . ASN A 1 121 ? 2.318 -6.743 -11.950 1.00 94.69 121 ASN A N 1
ATOM 937 C CA . ASN A 1 121 ? 1.294 -7.173 -10.996 1.00 94.69 121 ASN A CA 1
ATOM 938 C C . ASN A 1 121 ? 1.447 -6.549 -9.593 1.00 94.69 121 ASN A C 1
ATOM 940 O O . ASN A 1 121 ? 0.748 -6.960 -8.661 1.00 94.69 121 ASN A O 1
ATOM 944 N N . TRP A 1 122 ? 2.335 -5.559 -9.428 1.00 96.94 122 TRP A N 1
ATOM 945 C CA . TRP A 1 122 ? 2.571 -4.915 -8.136 1.00 96.94 122 TRP A CA 1
ATOM 946 C C . TRP A 1 122 ? 1.296 -4.263 -7.596 1.00 96.94 122 TRP A C 1
ATOM 948 O O . TRP A 1 122 ? 0.647 -3.438 -8.248 1.00 96.94 122 TRP A O 1
ATOM 958 N N . MET A 1 123 ? 0.952 -4.621 -6.362 1.00 96.88 123 MET A N 1
ATOM 959 C CA . MET A 1 123 ? -0.216 -4.125 -5.648 1.00 96.88 123 MET A CA 1
ATOM 960 C C . MET A 1 123 ? 0.038 -4.174 -4.149 1.00 96.88 123 MET A C 1
ATOM 962 O O . MET A 1 123 ? 0.600 -5.139 -3.625 1.00 96.88 123 MET A O 1
ATOM 966 N N . LEU A 1 124 ? -0.512 -3.189 -3.444 1.00 97.88 124 LEU A N 1
ATOM 967 C CA . LEU A 1 124 ? -0.589 -3.189 -1.993 1.00 97.88 124 LEU A CA 1
ATOM 968 C C . LEU A 1 124 ? -1.997 -2.827 -1.521 1.00 97.88 124 LEU A C 1
ATOM 970 O O . LEU A 1 124 ? -2.653 -1.928 -2.052 1.00 97.88 124 LEU A O 1
ATOM 974 N N . ARG A 1 125 ? -2.470 -3.527 -0.484 1.00 98.50 125 ARG A N 1
ATOM 975 C CA . ARG A 1 125 ? -3.748 -3.234 0.176 1.00 98.50 125 ARG A CA 1
ATOM 976 C C . ARG A 1 125 ? -3.609 -3.155 1.690 1.00 98.50 125 ARG A C 1
ATOM 978 O O . ARG A 1 125 ? -3.409 -4.174 2.357 1.00 98.50 125 ARG A O 1
ATOM 985 N N . GLY A 1 126 ? -3.848 -1.967 2.233 1.00 98.12 126 GLY A N 1
ATOM 986 C CA . GLY A 1 126 ? -3.974 -1.712 3.664 1.00 98.12 126 GLY A CA 1
ATOM 987 C C . GLY A 1 126 ? -5.428 -1.667 4.134 1.00 98.12 126 GLY A C 1
ATOM 988 O O . GLY A 1 126 ? -6.297 -1.107 3.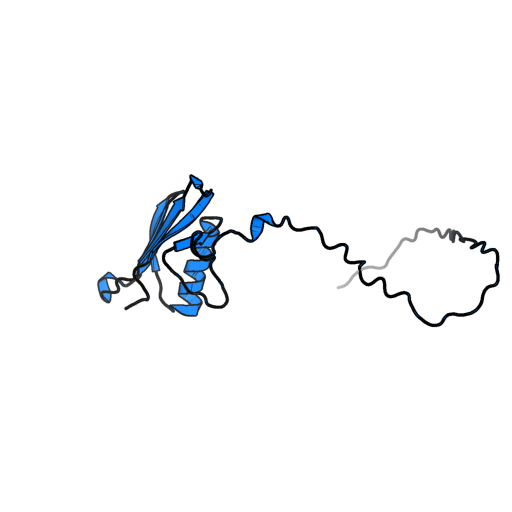463 1.00 98.12 126 GLY A O 1
ATOM 989 N N . ILE A 1 127 ? -5.704 -2.231 5.310 1.00 97.88 127 ILE A N 1
ATOM 990 C CA . ILE A 1 127 ? -7.018 -2.157 5.968 1.00 97.88 127 ILE A CA 1
ATOM 991 C C . ILE A 1 127 ? -6.850 -1.753 7.428 1.00 97.88 127 ILE A C 1
ATOM 993 O O . ILE A 1 127 ? -5.966 -2.261 8.116 1.00 97.88 127 ILE A O 1
ATOM 997 N N . PHE A 1 128 ? -7.755 -0.918 7.927 1.00 97.88 128 PHE A N 1
ATOM 998 C CA . PHE A 1 128 ? -7.891 -0.637 9.349 1.00 97.88 128 PHE A CA 1
ATOM 999 C C . PHE A 1 128 ? -8.515 -1.819 10.104 1.00 97.88 128 PHE A C 1
ATOM 1001 O O . PHE A 1 128 ? -9.643 -2.242 9.836 1.00 97.88 128 PHE A O 1
ATOM 1008 N N . LYS A 1 129 ? -7.796 -2.342 11.093 1.00 95.75 129 LYS A N 1
ATOM 1009 C CA . LYS A 1 129 ? -8.233 -3.403 12.000 1.00 95.75 129 LYS A CA 1
ATOM 1010 C C . LYS A 1 129 ? -8.776 -2.783 13.286 1.00 95.75 129 LYS A C 1
ATOM 1012 O O . LYS A 1 129 ? -8.013 -2.439 14.182 1.00 95.75 129 LYS A O 1
ATOM 1017 N N . ALA A 1 130 ? -10.104 -2.700 13.405 1.00 93.31 130 ALA A N 1
ATOM 1018 C CA . ALA A 1 130 ? -10.779 -2.048 14.535 1.00 93.31 130 ALA A CA 1
ATOM 1019 C C . ALA A 1 130 ? -10.386 -2.616 15.912 1.00 93.31 130 ALA A C 1
ATOM 1021 O O . ALA A 1 130 ? -10.142 -1.838 16.829 1.00 93.31 130 ALA A O 1
ATOM 1022 N N . LYS A 1 131 ? -10.246 -3.948 16.031 1.00 91.62 131 LYS A N 1
ATOM 1023 C CA . LYS A 1 131 ? -9.809 -4.622 17.270 1.00 91.62 131 LYS A CA 1
ATOM 1024 C C . LYS A 1 131 ? -8.430 -4.151 17.743 1.00 91.62 131 LYS A C 1
ATOM 1026 O O . LYS A 1 131 ? -8.205 -4.040 18.936 1.00 91.62 131 LYS A O 1
ATOM 1031 N N . MET A 1 132 ? -7.527 -3.879 16.803 1.00 89.31 132 MET A N 1
ATOM 1032 C CA . MET A 1 132 ? -6.154 -3.458 17.092 1.00 89.31 132 MET A CA 1
ATOM 1033 C C . MET A 1 132 ? -5.993 -1.935 17.064 1.00 89.31 132 MET A C 1
ATOM 1035 O O . MET A 1 132 ? -4.956 -1.445 17.476 1.00 89.31 132 MET A O 1
ATOM 1039 N N . ARG A 1 133 ? -6.988 -1.192 16.552 1.00 94.38 133 ARG A N 1
ATOM 1040 C CA . ARG A 1 133 ? -6.927 0.258 16.290 1.00 94.38 133 ARG A CA 1
ATOM 1041 C C . ARG A 1 133 ? -5.750 0.668 15.381 1.00 94.38 133 ARG A C 1
ATOM 1043 O O . ARG A 1 133 ? -5.233 1.770 15.505 1.00 94.38 133 ARG A O 1
ATOM 1050 N N . LEU A 1 134 ? -5.356 -0.194 14.439 1.00 95.25 134 LEU A N 1
ATOM 1051 C CA . LEU A 1 134 ? -4.200 0.005 13.549 1.00 95.25 134 LEU A CA 1
ATOM 1052 C C . LEU A 1 134 ? -4.553 -0.290 12.089 1.00 95.25 134 LEU A C 1
ATOM 1054 O O . LEU A 1 134 ? -5.468 -1.062 11.804 1.00 95.25 134 LEU A O 1
ATOM 1058 N N . PHE A 1 135 ? -3.799 0.275 11.151 1.00 96.88 135 PHE A N 1
ATOM 1059 C CA . PHE A 1 135 ? -3.763 -0.175 9.760 1.00 96.88 135 PHE A CA 1
ATOM 1060 C C . PHE A 1 135 ? -2.818 -1.364 9.607 1.00 96.88 135 PHE A C 1
ATOM 1062 O O . PHE A 1 135 ? -1.775 -1.407 10.243 1.00 96.88 135 PHE A O 1
ATOM 1069 N N . LYS A 1 136 ? -3.177 -2.323 8.754 1.00 96.19 136 LYS A N 1
ATOM 1070 C CA . LYS A 1 136 ? -2.358 -3.496 8.436 1.00 96.19 136 LYS A CA 1
ATOM 1071 C C . LYS A 1 136 ? -2.280 -3.692 6.927 1.00 96.19 136 LYS A C 1
ATOM 1073 O O . LYS A 1 136 ? -3.326 -3.640 6.271 1.00 96.19 136 LYS A O 1
ATOM 1078 N N . ILE A 1 137 ? -1.097 -3.976 6.383 1.00 96.81 137 ILE A N 1
ATOM 1079 C CA . ILE A 1 137 ? -0.963 -4.480 5.009 1.00 96.81 137 ILE A CA 1
ATOM 1080 C C . ILE A 1 137 ? -1.517 -5.905 4.980 1.00 96.81 137 ILE A C 1
ATOM 1082 O O . ILE A 1 137 ? -1.038 -6.801 5.669 1.00 96.81 137 ILE A O 1
ATOM 1086 N N . THR A 1 138 ? -2.586 -6.096 4.214 1.00 96.38 138 THR A N 1
ATOM 1087 C CA . THR A 1 138 ? -3.325 -7.368 4.113 1.00 96.38 138 THR A CA 1
ATOM 1088 C C . THR A 1 138 ? -3.066 -8.122 2.823 1.00 96.38 138 THR A C 1
ATOM 1090 O O . THR A 1 138 ? -3.336 -9.316 2.760 1.00 96.38 138 THR A O 1
ATOM 1093 N N . LYS A 1 139 ? -2.603 -7.418 1.791 1.00 96.75 139 LYS A N 1
ATOM 1094 C CA . LYS A 1 139 ? -2.118 -8.004 0.548 1.00 96.75 139 LYS A CA 1
ATOM 1095 C C . LYS A 1 139 ? -0.937 -7.183 0.064 1.00 96.75 139 LYS A C 1
ATOM 1097 O O . LYS A 1 139 ? -1.009 -5.952 0.082 1.00 96.75 139 LYS A O 1
ATOM 1102 N N . TYR A 1 140 ? 0.086 -7.887 -0.384 1.00 96.81 140 TYR A N 1
ATOM 1103 C CA . TYR A 1 140 ? 1.238 -7.355 -1.086 1.00 96.81 140 TYR A CA 1
ATOM 1104 C C . TYR A 1 140 ? 1.611 -8.380 -2.156 1.00 96.81 140 TYR A C 1
ATOM 1106 O O . TYR A 1 140 ? 1.742 -9.558 -1.832 1.00 96.81 140 TYR A O 1
ATOM 1114 N N . ALA A 1 141 ? 1.680 -7.958 -3.417 1.00 94.94 141 ALA A N 1
ATOM 1115 C CA . ALA A 1 141 ? 1.930 -8.860 -4.545 1.00 94.94 141 ALA A CA 1
ATOM 1116 C C . ALA A 1 141 ? 3.426 -9.144 -4.785 1.00 94.94 141 ALA A C 1
ATOM 1118 O O . ALA A 1 141 ? 3.762 -9.833 -5.742 1.00 94.94 141 ALA A O 1
ATOM 1119 N N . GLY A 1 142 ? 4.307 -8.640 -3.915 1.00 91.56 142 GLY A N 1
ATOM 1120 C CA . GLY A 1 142 ? 5.752 -8.671 -4.121 1.00 91.56 142 GLY A CA 1
ATOM 1121 C C . GLY A 1 142 ? 6.260 -7.407 -4.824 1.00 91.56 142 GLY A C 1
ATOM 1122 O O . GLY A 1 142 ? 5.491 -6.456 -4.986 1.00 91.56 142 GLY A O 1
ATOM 1123 N N . PRO A 1 143 ? 7.554 -7.366 -5.191 1.00 90.19 143 PRO A N 1
ATOM 1124 C CA . PRO A 1 143 ? 8.167 -6.238 -5.892 1.00 90.19 143 PRO A CA 1
ATOM 1125 C C . PRO A 1 143 ? 7.612 -6.072 -7.315 1.00 90.19 143 PRO A C 1
ATOM 1127 O O . PRO A 1 143 ? 6.923 -6.944 -7.837 1.00 90.19 143 PRO A O 1
ATOM 1130 N N . HIS A 1 144 ? 7.897 -4.930 -7.944 1.00 91.12 144 HIS A N 1
ATOM 1131 C CA . HIS A 1 144 ? 7.530 -4.707 -9.343 1.00 91.12 144 HIS A CA 1
ATOM 1132 C C . HIS A 1 144 ? 8.242 -5.713 -10.257 1.00 91.12 144 HIS A C 1
ATOM 1134 O O . HIS A 1 144 ? 9.464 -5.835 -10.189 1.00 91.12 144 HIS A O 1
ATOM 1140 N N . THR A 1 145 ? 7.469 -6.387 -11.110 1.00 86.00 145 THR A N 1
ATOM 1141 C CA . THR A 1 145 ? 7.940 -7.215 -12.233 1.00 86.00 145 THR A CA 1
ATOM 1142 C C . THR A 1 145 ? 8.065 -6.396 -13.505 1.00 86.00 145 THR A C 1
ATOM 1144 O O . THR A 1 145 ? 7.148 -5.564 -13.729 1.00 86.00 145 THR A O 1
#